Protein 1SEM (pdb70)

InterPro domains:
  IPR000980 SH2 domain [PF00017] (60-136)
  IPR000980 SH2 domain [PS50001] (60-152)
  IPR000980 SH2 domain [SM00252] (58-142)
  IPR001452 SH3 domain [PF00018] (4-50)
  IPR001452 SH3 domain [PF00018] (160-205)
  IPR001452 SH3 domain [PR00452] (157-167)
  IPR001452 SH3 domain [PR00452] (171-186)
  IPR001452 SH3 domain [PR00452] (188-197)
  IPR001452 SH3 domain [PR00452] (199-211)
  IPR001452 SH3 domain [PS50002] (1-58)
  IPR001452 SH3 domain [PS50002] (154-213)
  IPR001452 SH3 domain [SM00326] (1-57)
  IPR001452 SH3 domain [SM00326] (157-212)
  IPR036028 SH3-like domain superfamily [SSF50044] (2-74)
  IPR036860 SH2 domain superfamily [G3DSA:3.30.505.10] (52-162)
  IPR036860 SH2 domain superfamily [SSF55550] (55-208)
  IPR043539 Grb2-like [PTHR46037] (1-212)

Nearest PDB structures (foldseek):
  1sem-assembly1_B  TM=1.018E+00  e=6.573E-11  Caenorhabditis elegans
  3sem-assembly1_A  TM=1.006E+00  e=2.445E-09  Caenorhabditis elegans
  1gcq-assembly1_A  TM=9.862E-01  e=3.686E-07  Homo sapiens
  3i9q-assembly1_A  TM=9.558E-01  e=2.248E-06  Gallus gallus
  1hd3-assembly1_A  TM=9.633E-01  e=4.028E-06  Gallus gallus

Secondary structure (DSSP, 8-state):
---EEEESS-B--SSTTBPPB-TT-EEEEEE-SSSSEEEEEETTEEEEEEGGGEEE--/--EEEESS-B--SSTTBPPB-TT-EEEEEE--SSSEEEEEETTEEEEEEGGGEEE--/-PPP---/-PPPPP-

CATH classification: 2.30.30.40

GO terms:
  GO:0005515 protein binding (F, IPI)
  GO:0040028 regulation of vulval development (P, IGI)
  GO:0007173 epidermal growth factor receptor signaling pathway (P, IGI)
  GO:0040028 regulation of vulval development (P, IMP)
  GO:0030334 regulation of cell migration (P, IMP)
  GO:0030539 male genitalia development (P, IMP)
  GO:0031344 regulation of cell projection organization (P, IMP)
  GO:0061062 regulation of nematode larval development (P, IMP)
  GO:0007173 epidermal growth factor receptor signaling pathway (P, IMP)
  GO:0007517 muscle organ development (P, IMP)
  GO:0005154 epidermal growth factor receptor binding (F, IPI)
  GO:0005886 plasma membrane (C, EXP)

Sequence (129 aa):
ETKFVQALFDFNPQESGELAFKRGDVITLINKDDPNWWEGQLNNRRGIFPSNYVCPYNTKFVQALFDFNPQESGELAFKRGDVITLINKDDPNWWEGQLNNRRGIFPSNYVCPYNPPPVPPRPPPVPPR

Foldseek 3Di:
DWWKKFFCAFDDDPDPQADGDGHGAIWTWPACPDVQWTWTDRPPDTGIYGPVRIGTDD/DWKKFFCAFDDDPDPQEDTDGGGQIWAFPACPDVAWTWTDRPPDTHIYGPVGIGTPD/DDDDPDD/DDDDDDD

Structure (mmCIF, N/CA/C/O backbone):
data_1SEM
#
_entry.id   1SEM
#
_cell.length_a   26.912
_cell.length_b   68.410
_cell.length_c   35.029
_cell.angle_alpha   90.00
_cell.angle_beta   94.71
_cell.angle_gamma   90.00
#
_symmetry.space_group_name_H-M   'P 1 21 1'
#
loop_
_entity.id
_entity.type
_entity.pdbx_description
1 polymer SEM-5
2 polymer '10-RESIDUE PROLINE-RICH PEPTIDE FROM MSOS (ACE-PRO-PRO-PRO-VAL-PRO-PRO-ARG-ARG-ARG)'
3 water water
#
loop_
_atom_site.group_PDB
_atom_site.id
_atom_site.type_symbol
_atom_site.label_atom_id
_atom_site.label_alt_id
_atom_site.label_comp_id
_atom_site.label_asym_id
_atom_site.label_entity_id
_atom_site.label_seq_id
_atom_site.pdbx_PDB_ins_code
_atom_site.Cartn_x
_atom_site.Cartn_y
_atom_site.Cartn_z
_atom_site.occupancy
_atom_site.B_iso_or_equiv
_atom_site.auth_seq_id
_atom_site.auth_comp_id
_atom_site.auth_asym_id
_atom_site.auth_atom_id
_atom_site.pdbx_PDB_model_num
ATOM 1 N N . GLU A 1 1 ? 19.601 -9.008 12.916 1.00 57.62 155 GLU A N 1
ATOM 2 C CA . GLU A 1 1 ? 18.356 -9.797 13.131 1.00 55.34 155 GLU A CA 1
ATOM 3 C C . GLU A 1 1 ? 17.179 -8.828 13.046 1.00 49.05 155 GLU A C 1
ATOM 4 O O . GLU A 1 1 ? 17.338 -7.634 13.292 1.00 49.97 155 GLU A O 1
ATOM 10 N N . THR A 1 2 ? 16.028 -9.335 12.631 1.00 41.79 156 THR A N 1
ATOM 11 C CA . THR A 1 2 ? 14.820 -8.533 12.540 1.00 36.79 156 THR A CA 1
ATOM 12 C C . THR A 1 2 ? 14.173 -8.646 13.919 1.00 29.57 156 THR A C 1
ATOM 13 O O . THR A 1 2 ? 13.981 -9.747 14.432 1.00 22.45 156 THR A O 1
ATOM 17 N N . LYS A 1 3 ? 13.868 -7.514 14.531 1.00 24.01 157 LYS A N 1
ATOM 18 C CA . LYS A 1 3 ? 13.257 -7.523 15.851 1.00 22.93 157 LYS A CA 1
ATOM 19 C C . LYS A 1 3 ? 11.807 -7.046 15.774 1.00 18.67 157 LYS A C 1
ATOM 20 O O . LYS A 1 3 ? 11.488 -6.102 15.049 1.00 23.13 157 LYS A O 1
ATOM 22 N N . PHE A 1 4 ? 10.909 -7.753 16.446 1.00 19.63 158 PHE A N 1
ATOM 23 C CA . PHE A 1 4 ? 9.499 -7.405 16.448 1.00 18.82 158 PHE A CA 1
ATOM 24 C C . PHE A 1 4 ? 9.102 -6.961 17.825 1.00 21.92 158 PHE A C 1
ATOM 25 O O . PHE A 1 4 ? 9.779 -7.295 18.794 1.00 20.39 158 PHE A O 1
ATOM 33 N N . VAL A 1 5 ? 8.055 -6.145 17.902 1.00 20.12 159 VAL A N 1
ATOM 34 C CA . VAL A 1 5 ? 7.501 -5.689 19.179 1.00 19.31 159 VAL A CA 1
ATOM 35 C C . VAL A 1 5 ? 6.019 -6.060 19.110 1.00 19.88 159 VAL A C 1
ATOM 36 O O . VAL A 1 5 ? 5.441 -6.153 18.026 1.00 18.08 159 VAL A O 1
ATOM 40 N N . GLN A 1 6 ? 5.420 -6.363 20.248 1.00 20.08 160 GLN A N 1
ATOM 41 C CA . GLN A 1 6 ? 4.035 -6.731 20.241 1.00 20.83 160 GLN A CA 1
ATOM 42 C C . GLN A 1 6 ? 3.229 -5.679 20.971 1.00 21.04 160 GLN A C 1
ATOM 43 O O . GLN A 1 6 ? 3.659 -5.176 22.013 1.00 17.53 160 GLN A O 1
ATOM 49 N N . ALA A 1 7 ? 2.052 -5.385 20.417 1.00 21.10 161 ALA A N 1
ATOM 50 C CA . ALA A 1 7 ? 1.125 -4.392 20.939 1.00 19.80 161 ALA A CA 1
ATOM 51 C C . ALA A 1 7 ? 0.376 -4.805 22.211 1.00 23.02 161 ALA A C 1
ATOM 52 O O . ALA A 1 7 ? -0.357 -5.808 22.223 1.00 21.70 161 ALA A O 1
ATOM 54 N N . LEU A 1 8 ? 0.552 -3.997 23.262 1.00 20.17 162 LEU A N 1
ATOM 55 C CA . LEU A 1 8 ? -0.095 -4.186 24.545 1.00 16.34 162 LEU A CA 1
ATOM 56 C C . LEU A 1 8 ? -1.515 -3.626 24.524 1.00 17.58 162 LEU A C 1
ATOM 57 O O . LEU A 1 8 ? -2.408 -4.175 25.146 1.00 17.68 162 LEU A O 1
ATOM 62 N N . PHE A 1 9 ? -1.731 -2.525 23.809 1.00 22.18 163 PHE A N 1
ATOM 63 C CA . PHE A 1 9 ? -3.062 -1.902 23.746 1.00 20.36 163 PHE A CA 1
ATOM 64 C C . PHE A 1 9 ? -3.271 -1.370 22.329 1.00 21.59 163 PHE A C 1
ATOM 65 O O . PHE A 1 9 ? -2.320 -1.266 21.547 1.00 15.66 163 PHE A O 1
ATOM 73 N N . ASP A 1 10 ? -4.512 -0.977 22.048 1.00 20.60 164 ASP A N 1
ATOM 74 C CA . ASP A 1 10 ? -4.923 -0.396 20.768 1.00 20.41 164 ASP A CA 1
ATOM 75 C C . ASP A 1 10 ? -4.348 0.997 20.704 1.00 19.79 164 ASP A C 1
ATOM 76 O O . ASP A 1 10 ? -4.360 1.700 21.701 1.00 25.06 164 ASP A O 1
ATOM 81 N N . PHE A 1 11 ? -3.839 1.391 19.546 1.00 21.38 165 PHE A N 1
ATOM 82 C CA . PHE A 1 11 ? -3.330 2.740 19.388 1.00 20.12 165 PHE A CA 1
ATOM 83 C C . PHE A 1 11 ? -3.995 3.403 18.207 1.00 20.44 165 PHE A C 1
ATOM 84 O O . PHE A 1 11 ? -3.838 2.932 17.089 1.00 21.47 165 PHE A O 1
ATOM 92 N N . ASN A 1 12 ? -4.739 4.482 18.461 1.00 24.55 166 ASN A N 1
ATOM 93 C CA . ASN A 1 12 ? -5.425 5.260 17.414 1.00 24.38 166 ASN A CA 1
ATOM 94 C C . ASN A 1 12 ? -4.682 6.576 17.227 1.00 22.63 166 ASN A C 1
ATOM 95 O O . ASN A 1 12 ? -4.663 7.418 18.117 1.00 22.89 166 ASN A O 1
ATOM 100 N N . PRO A 1 13 ? -3.989 6.729 16.093 1.00 22.67 167 PRO A N 1
ATOM 101 C CA . PRO A 1 13 ? -3.213 7.910 15.733 1.00 21.49 167 PRO A CA 1
ATOM 102 C C . PRO A 1 13 ? -3.979 9.195 15.895 1.00 21.79 167 PRO A C 1
ATOM 103 O O . PRO A 1 13 ? -5.152 9.260 15.559 1.00 26.64 167 PRO A O 1
ATOM 107 N N . GLN A 1 14 ? -3.318 10.200 16.458 1.00 26.73 168 GLN A N 1
ATOM 108 C CA . GLN A 1 14 ? -3.921 11.515 16.664 1.00 30.80 168 GLN A CA 1
ATOM 109 C C . GLN A 1 14 ? -3.369 12.507 15.618 1.00 28.60 168 GLN A C 1
ATOM 110 O O . GLN A 1 14 ? -3.911 13.589 15.403 1.00 28.14 168 GLN A O 1
ATOM 116 N N . GLU A 1 15 ? -2.295 12.097 14.957 1.00 27.43 169 GLU A N 1
ATOM 117 C CA . GLU A 1 15 ? -1.633 12.895 13.951 1.00 30.08 169 GLU A CA 1
ATOM 118 C C . GLU A 1 15 ? -1.215 12.002 12.801 1.00 31.26 169 GLU A C 1
ATOM 119 O O . GLU A 1 15 ? -1.341 10.777 12.859 1.00 31.57 169 GLU A O 1
ATOM 125 N N . SER A 1 16 ? -0.745 12.639 11.745 1.00 31.81 170 SER A N 1
ATOM 126 C CA . SER A 1 16 ? -0.314 11.953 10.555 1.00 35.60 170 SER A CA 1
ATOM 127 C C . SER A 1 16 ? 1.101 11.458 10.781 1.00 32.79 170 SER A C 1
ATOM 128 O O . SER A 1 16 ? 1.866 12.093 11.496 1.00 34.33 170 SER A O 1
ATOM 131 N N . GLY A 1 17 ? 1.449 10.331 10.162 1.00 29.50 171 GLY A N 1
ATOM 132 C CA . GLY A 1 17 ? 2.788 9.792 10.312 1.00 23.02 171 GLY A CA 1
ATOM 133 C C . GLY A 1 17 ? 2.847 8.732 11.390 1.00 25.66 171 GLY A C 1
ATOM 134 O O . GLY A 1 17 ? 3.858 8.037 11.502 1.00 26.44 171 GLY A O 1
ATOM 135 N N . GLU A 1 18 ? 1.750 8.589 12.146 1.00 25.07 172 GLU A N 1
ATOM 136 C CA . GLU A 1 18 ? 1.637 7.628 13.257 1.00 24.56 172 GLU A CA 1
ATOM 137 C C . GLU A 1 18 ? 1.052 6.287 12.821 1.00 24.83 172 GLU A C 1
ATOM 138 O O . GLU A 1 18 ? 0.110 6.253 12.030 1.00 21.89 172 GLU A O 1
ATOM 144 N N . LEU A 1 19 ? 1.553 5.190 13.393 1.00 23.34 173 LEU A N 1
ATOM 145 C CA . LEU A 1 19 ? 1.085 3.864 13.014 1.00 19.85 173 LEU A CA 1
ATOM 146 C C . LEU A 1 19 ? -0.041 3.331 13.869 1.00 21.40 173 LEU A C 1
ATOM 147 O O . LEU A 1 19 ? 0.131 3.126 15.060 1.00 23.89 173 LEU A O 1
ATOM 152 N N . ALA A 1 20 ? -1.187 3.086 13.247 1.00 15.30 174 ALA A N 1
ATOM 153 C CA . ALA A 1 20 ? -2.327 2.525 13.945 1.00 17.73 174 ALA A CA 1
ATOM 154 C C . ALA A 1 20 ? -2.088 1.024 14.154 1.00 19.76 174 ALA A C 1
ATOM 155 O O . ALA A 1 20 ? -1.408 0.377 13.347 1.00 23.52 174 ALA A O 1
ATOM 157 N N . PHE A 1 21 ? -2.639 0.480 15.237 1.00 21.46 175 PHE A N 1
ATOM 158 C CA . PHE A 1 21 ? -2.511 -0.944 15.569 1.00 20.42 175 PHE A CA 1
ATOM 159 C C . PHE A 1 21 ? -3.474 -1.380 16.665 1.00 17.63 175 PHE A C 1
ATOM 160 O O . PHE A 1 21 ? -4.011 -0.550 17.398 1.00 19.28 175 PHE A O 1
ATOM 168 N N . LYS A 1 22 ? -3.745 -2.680 16.717 1.00 16.94 176 LYS A N 1
ATOM 169 C CA . LYS A 1 22 ? -4.642 -3.268 17.718 1.00 21.10 176 LYS A CA 1
ATOM 170 C C . LYS A 1 22 ? -3.809 -4.097 18.700 1.00 23.93 176 LYS A C 1
ATOM 171 O O . LYS A 1 22 ? -2.664 -4.472 18.384 1.00 20.79 176 LYS A O 1
ATOM 177 N N . ARG A 1 23 ? -4.344 -4.351 19.898 1.00 21.98 177 ARG A N 1
ATOM 178 C CA . ARG A 1 23 ? -3.596 -5.137 20.868 1.00 21.55 177 ARG A CA 1
ATOM 179 C C . ARG A 1 23 ? -3.463 -6.477 20.223 1.00 22.37 177 ARG A C 1
ATOM 180 O O . ARG A 1 23 ? -4.426 -6.974 19.628 1.00 24.69 177 ARG A O 1
ATOM 188 N N . GLY A 1 24 ? -2.255 -7.015 20.269 1.00 18.97 178 GLY A N 1
ATOM 189 C CA . GLY A 1 24 ? -2.003 -8.308 19.675 1.00 20.15 178 GLY A CA 1
ATOM 190 C C . GLY A 1 24 ? -1.125 -8.190 18.445 1.00 21.76 178 GLY A C 1
ATOM 191 O O . GLY A 1 24 ? -0.352 -9.096 18.150 1.00 22.27 178 GLY A O 1
ATOM 192 N N . ASP A 1 25 ? -1.207 -7.060 17.756 1.00 18.20 179 ASP A N 1
ATOM 193 C CA . ASP A 1 25 ? -0.413 -6.860 16.576 1.00 16.62 179 ASP A CA 1
ATOM 194 C C . ASP A 1 25 ? 1.065 -6.941 16.835 1.00 17.80 179 ASP A C 1
ATOM 195 O O . ASP A 1 25 ? 1.572 -6.427 17.832 1.00 15.16 179 ASP A O 1
ATOM 200 N N . VAL A 1 26 ? 1.743 -7.557 15.876 1.00 14.77 180 VAL A N 1
ATOM 201 C CA . VAL A 1 26 ? 3.177 -7.753 15.903 1.00 18.79 180 VAL A CA 1
ATOM 202 C C . VAL A 1 26 ? 3.756 -6.800 14.875 1.00 16.85 180 VAL A C 1
ATOM 203 O O . VAL A 1 26 ? 3.509 -6.921 13.672 1.00 17.74 180 VAL A O 1
ATOM 207 N N . ILE A 1 27 ? 4.493 -5.822 15.374 1.00 16.08 181 ILE A N 1
ATOM 208 C CA . ILE A 1 27 ? 5.073 -4.790 14.545 1.00 14.83 181 ILE A CA 1
ATOM 209 C C . ILE A 1 27 ? 6.538 -5.028 14.315 1.00 16.14 181 ILE A C 1
ATOM 210 O O . ILE A 1 27 ? 7.261 -5.474 15.206 1.00 16.30 181 ILE A O 1
ATOM 215 N N . THR A 1 28 ? 6.967 -4.774 13.090 1.00 18.21 182 THR A N 1
ATOM 216 C CA . THR A 1 28 ? 8.369 -4.908 12.754 1.00 19.57 182 THR A CA 1
ATOM 217 C C . THR A 1 28 ? 8.985 -3.579 13.171 1.00 22.17 182 THR A C 1
ATOM 218 O O . THR A 1 28 ? 8.446 -2.517 12.864 1.00 26.44 182 THR A O 1
ATOM 222 N N . LEU A 1 29 ? 10.071 -3.622 13.923 1.00 22.02 183 LEU A N 1
ATOM 223 C CA . LEU A 1 29 ? 10.689 -2.390 14.352 1.00 27.81 183 LEU A CA 1
ATOM 224 C C . LEU A 1 29 ? 11.678 -1.921 13.301 1.00 28.37 183 LEU A C 1
ATOM 225 O O . LEU A 1 29 ? 12.512 -2.692 12.827 1.00 31.17 183 LEU A O 1
ATOM 230 N N . ILE A 1 30 ? 11.517 -0.680 12.869 1.00 27.34 184 ILE A N 1
ATOM 231 C CA . ILE A 1 30 ? 12.419 -0.103 11.889 1.00 25.70 184 ILE A CA 1
ATOM 232 C C . ILE A 1 30 ? 13.507 0.633 12.679 1.00 29.04 184 ILE A C 1
ATOM 233 O O . ILE A 1 30 ? 14.686 0.491 12.372 1.00 34.84 184 ILE A O 1
ATOM 238 N N . ASN A 1 31 ? 13.133 1.326 13.754 1.00 25.71 185 ASN A N 1
ATOM 239 C CA . ASN A 1 31 ? 14.115 2.030 14.568 1.00 27.56 185 ASN A CA 1
ATOM 24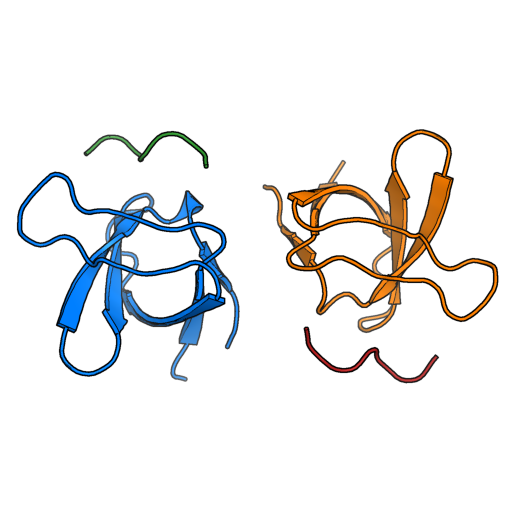0 C C . ASN A 1 31 ? 13.543 2.635 15.849 1.00 28.44 185 ASN A C 1
ATOM 241 O O . ASN A 1 31 ? 12.328 2.770 15.996 1.00 25.43 185 ASN A O 1
ATOM 246 N N . LYS A 1 32 ? 14.444 2.997 16.762 1.00 33.17 186 LYS A N 1
ATOM 247 C CA . LYS A 1 32 ? 14.114 3.598 18.070 1.00 36.55 186 LYS A CA 1
ATOM 248 C C . LYS A 1 32 ? 14.822 4.948 18.148 1.00 37.09 186 LYS A C 1
ATOM 249 O O . LYS A 1 32 ? 15.393 5.295 19.181 1.00 40.92 186 LYS A O 1
ATOM 255 N N . ASP A 1 33 ? 14.789 5.713 17.067 1.00 40.04 187 ASP A N 1
ATOM 256 C CA . ASP A 1 33 ? 15.482 6.992 17.044 1.00 44.58 187 ASP A CA 1
ATOM 257 C C . ASP A 1 33 ? 15.014 7.988 18.088 1.00 45.36 187 ASP A C 1
ATOM 258 O O . ASP A 1 33 ? 15.681 8.991 18.356 1.00 47.32 187 ASP A O 1
ATOM 263 N N . ASP A 1 34 ? 13.851 7.711 18.656 1.00 43.20 188 ASP A N 1
ATOM 264 C CA . ASP A 1 34 ? 13.256 8.542 19.682 1.00 37.75 188 ASP A CA 1
ATOM 265 C C . ASP A 1 34 ? 12.849 7.514 20.711 1.00 36.01 188 ASP A C 1
ATOM 266 O O . ASP A 1 34 ? 12.123 6.586 20.404 1.00 42.47 188 ASP A O 1
ATOM 271 N N . PRO A 1 35 ? 13.317 7.661 21.947 1.00 37.08 189 PRO A N 1
ATOM 272 C CA . PRO A 1 35 ? 13.020 6.753 23.060 1.00 33.85 189 PRO A CA 1
ATOM 273 C C . PRO A 1 35 ? 11.528 6.559 23.318 1.00 34.55 189 PRO A C 1
ATOM 274 O O . PRO A 1 35 ? 11.118 5.577 23.930 1.00 38.71 189 PRO A O 1
ATOM 278 N N . ASN A 1 36 ? 10.719 7.525 22.900 1.00 30.32 190 ASN A N 1
ATOM 279 C CA . ASN A 1 36 ? 9.282 7.455 23.117 1.00 25.83 190 ASN A CA 1
ATOM 280 C C . ASN A 1 36 ? 8.471 7.104 21.896 1.00 22.80 190 ASN A C 1
ATOM 281 O O . ASN A 1 36 ? 7.339 6.635 22.006 1.00 21.28 190 ASN A O 1
ATOM 286 N N . TRP A 1 37 ? 9.041 7.337 20.724 1.00 21.67 191 TRP A N 1
ATOM 287 C CA . TRP A 1 37 ? 8.329 7.071 19.488 1.00 22.59 191 TRP A CA 1
ATOM 288 C C . TRP A 1 37 ? 9.187 6.258 18.572 1.00 21.56 191 TRP A C 1
ATOM 289 O O . TRP A 1 37 ? 10.191 6.732 18.022 1.00 22.14 191 TRP A O 1
ATOM 300 N N . TRP A 1 38 ? 8.802 5.002 18.456 1.00 21.57 192 TRP A N 1
ATOM 301 C CA . TRP A 1 38 ? 9.507 4.074 17.613 1.00 20.09 192 TRP A CA 1
ATOM 302 C C . TRP A 1 38 ? 8.832 4.007 16.253 1.00 18.77 192 TRP A C 1
ATOM 303 O O . TRP A 1 38 ? 7.631 4.253 16.117 1.00 16.24 192 TRP A O 1
ATOM 314 N N . GLU A 1 39 ? 9.634 3.777 15.228 1.00 21.83 193 GLU A N 1
ATOM 315 C CA . GLU A 1 39 ? 9.100 3.672 13.884 1.00 24.52 193 GLU A CA 1
ATOM 316 C C . GLU A 1 39 ? 9.008 2.200 13.477 1.00 24.93 193 GLU A C 1
ATOM 317 O O . GLU A 1 39 ? 9.927 1.407 13.751 1.00 24.09 193 GLU A O 1
ATOM 323 N N . GLY A 1 40 ? 7.904 1.834 12.833 1.00 20.54 194 GLY A N 1
ATOM 324 C CA . GLY A 1 40 ? 7.739 0.455 12.436 1.00 18.47 194 GLY A CA 1
ATOM 325 C C . GLY A 1 40 ? 6.861 0.232 11.236 1.00 18.20 194 GLY A C 1
ATOM 326 O O . GLY A 1 40 ? 6.359 1.166 10.608 1.00 17.52 194 GLY A O 1
ATOM 327 N N . GLN A 1 41 ? 6.619 -1.044 10.984 1.00 20.96 195 GLN A N 1
ATOM 328 C CA . GLN A 1 41 ? 5.834 -1.485 9.852 1.00 20.94 195 GLN A CA 1
ATOM 329 C C . GLN A 1 41 ? 4.807 -2.548 10.283 1.00 21.65 195 GLN A C 1
ATOM 330 O O . GLN A 1 41 ? 5.093 -3.431 11.084 1.00 18.82 195 GLN A O 1
ATOM 336 N N . LEU A 1 42 ? 3.589 -2.414 9.800 1.00 19.82 196 LEU A N 1
ATOM 337 C CA . LEU A 1 42 ? 2.556 -3.385 10.082 1.00 27.70 196 LEU A CA 1
ATOM 338 C C . LEU A 1 42 ? 1.996 -3.641 8.676 1.00 30.03 196 LEU A C 1
ATOM 339 O O . LEU A 1 42 ? 1.244 -2.825 8.138 1.00 26.17 196 LEU A O 1
ATOM 344 N N . ASN A 1 43 ? 2.383 -4.772 8.091 1.00 30.33 197 ASN A N 1
ATOM 345 C CA . ASN A 1 43 ? 1.995 -5.129 6.733 1.00 27.97 197 ASN A CA 1
ATOM 346 C C . ASN A 1 43 ? 2.437 -3.979 5.811 1.00 24.38 197 ASN A C 1
ATOM 347 O O . ASN A 1 43 ? 3.613 -3.639 5.789 1.00 20.14 197 ASN A O 1
ATOM 352 N N . ASN A 1 44 ? 1.506 -3.346 5.112 1.00 28.82 198 ASN A N 1
ATOM 353 C CA . ASN A 1 44 ? 1.825 -2.261 4.185 1.00 35.32 198 ASN A CA 1
ATOM 354 C C . ASN A 1 44 ? 2.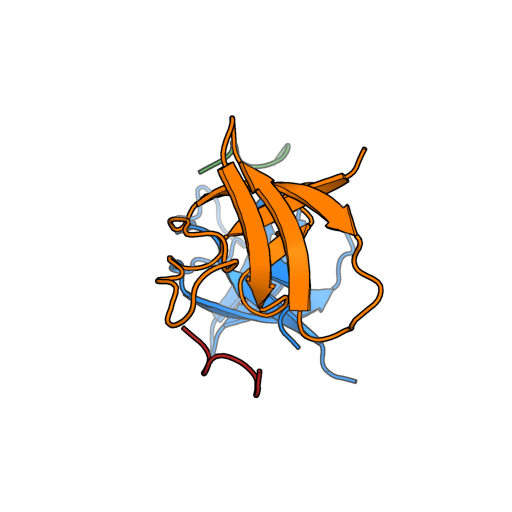058 -0.903 4.837 1.00 37.42 198 ASN A C 1
ATOM 355 O O . ASN A 1 44 ? 2.859 -0.103 4.350 1.00 42.02 198 ASN A O 1
ATOM 360 N N . ARG A 1 45 ? 1.365 -0.647 5.940 1.00 35.09 199 ARG A N 1
ATOM 361 C CA . ARG A 1 45 ? 1.495 0.625 6.626 1.00 30.02 199 ARG A CA 1
ATOM 362 C C . ARG A 1 45 ? 2.757 0.808 7.466 1.00 29.63 199 ARG A C 1
ATOM 363 O O . ARG A 1 45 ? 3.274 -0.122 8.096 1.00 29.34 199 ARG A O 1
ATOM 371 N N . ARG A 1 46 ? 3.236 2.040 7.498 1.00 24.99 200 ARG A N 1
ATOM 372 C CA . ARG A 1 46 ? 4.426 2.367 8.246 1.00 20.40 200 ARG A CA 1
ATOM 373 C C . ARG A 1 46 ? 4.192 3.670 9.015 1.00 22.29 200 ARG A C 1
ATOM 374 O O . ARG A 1 46 ? 3.384 4.504 8.595 1.00 21.94 200 ARG A O 1
ATOM 382 N N . GLY A 1 47 ? 4.833 3.803 10.176 1.00 19.37 201 GLY A N 1
ATOM 383 C CA . GLY A 1 47 ? 4.714 5.030 10.945 1.00 15.76 201 GLY A CA 1
ATOM 384 C C . GLY A 1 47 ? 5.351 4.883 12.298 1.00 15.76 201 GLY A C 1
ATOM 385 O O . GLY A 1 47 ? 5.911 3.828 12.606 1.00 15.38 201 GLY A O 1
ATOM 386 N N . ILE A 1 48 ? 5.272 5.941 13.097 1.00 16.20 202 ILE A N 1
ATOM 387 C CA . ILE A 1 48 ? 5.796 5.925 14.458 1.00 16.70 202 ILE A CA 1
ATOM 388 C C . ILE A 1 48 ? 4.665 5.574 15.443 1.00 16.90 202 ILE A C 1
ATOM 389 O O . ILE A 1 48 ? 3.484 5.803 15.184 1.00 14.63 202 ILE A O 1
ATOM 394 N N . PHE A 1 49 ? 5.044 5.016 16.581 1.00 19.84 203 PHE A N 1
ATOM 395 C CA . PHE A 1 49 ? 4.091 4.612 17.589 1.00 16.31 203 PHE A CA 1
ATOM 396 C C . PHE A 1 49 ? 4.750 4.797 18.967 1.00 15.42 203 PHE A C 1
ATOM 397 O O . PHE A 1 49 ? 5.975 4.917 19.086 1.00 13.20 203 PHE A O 1
ATOM 405 N N . PRO A 1 50 ? 3.937 4.905 20.016 1.00 17.99 204 PRO A N 1
ATOM 406 C CA . PRO A 1 50 ? 4.526 5.079 21.346 1.00 20.59 204 PRO A CA 1
ATOM 407 C C . PRO A 1 50 ? 5.188 3.789 21.861 1.00 20.17 204 PRO A C 1
ATOM 408 O O . PRO A 1 50 ? 4.613 2.699 21.786 1.00 23.29 204 PRO A O 1
ATOM 412 N N . SER A 1 51 ? 6.412 3.914 22.360 1.00 24.84 205 SER A N 1
ATOM 413 C CA . SER A 1 51 ? 7.166 2.766 22.866 1.00 22.35 205 SER A CA 1
ATOM 414 C C . SER A 1 51 ? 6.572 2.114 24.113 1.00 21.98 205 SER A C 1
ATOM 415 O O . SER A 1 51 ? 6.888 0.965 24.417 1.00 21.09 205 SER A O 1
ATOM 418 N N . ASN A 1 52 ? 5.671 2.825 24.794 1.00 21.69 206 ASN A N 1
ATOM 419 C CA . ASN A 1 52 ? 5.039 2.324 26.021 1.00 19.89 206 ASN A CA 1
ATOM 420 C C . ASN A 1 52 ? 3.791 1.488 25.762 1.00 18.25 206 ASN A C 1
ATOM 421 O O . ASN A 1 52 ? 3.170 0.952 26.685 1.00 19.71 206 ASN A O 1
ATOM 426 N N . TYR A 1 53 ? 3.462 1.344 24.483 1.00 20.06 207 TYR A N 1
ATOM 427 C CA . TYR A 1 53 ? 2.304 0.584 24.044 1.00 20.22 207 TYR A CA 1
ATOM 428 C C . TYR A 1 53 ? 2.700 -0.799 23.561 1.00 18.54 207 TYR A C 1
ATOM 429 O O . TYR A 1 53 ? 1.847 -1.577 23.169 1.00 19.98 207 TYR A O 1
ATOM 438 N N . VAL A 1 54 ? 3.991 -1.093 23.568 1.00 17.07 208 VAL A N 1
ATOM 439 C CA . VAL A 1 54 ? 4.470 -2.368 23.080 1.00 18.00 208 VAL A CA 1
ATOM 440 C C . VAL A 1 54 ? 5.514 -3.011 23.996 1.00 21.94 208 VAL A C 1
ATOM 441 O O . VAL A 1 54 ? 6.154 -2.325 24.781 1.00 19.92 208 VAL A O 1
ATOM 445 N N . CYS A 1 55 ? 5.707 -4.320 23.836 1.00 24.13 209 CYS A N 1
ATOM 446 C CA . CYS A 1 55 ? 6.715 -5.095 24.573 1.00 27.06 209 CYS A CA 1
ATOM 447 C C . CYS A 1 55 ? 7.480 -5.938 23.533 1.00 26.01 209 CYS A C 1
ATOM 448 O O . CYS A 1 55 ? 6.928 -6.252 22.479 1.00 26.68 209 CYS A O 1
ATOM 451 N N . PRO A 1 56 ? 8.769 -6.258 23.778 1.00 28.20 210 PRO A N 1
ATOM 452 C CA . PRO A 1 56 ? 9.514 -7.065 22.800 1.00 27.87 210 PRO A CA 1
ATOM 453 C C . PRO A 1 56 ? 8.718 -8.325 22.442 1.00 28.06 210 PRO A C 1
ATOM 454 O O . PRO A 1 56 ? 7.883 -8.784 23.213 1.00 30.24 210 PRO A O 1
ATOM 458 N N . TYR A 1 57 ? 8.977 -8.881 21.275 1.00 27.66 211 TYR A N 1
ATOM 459 C CA . TYR A 1 57 ? 8.277 -10.063 20.834 1.00 35.12 211 TYR A CA 1
ATOM 460 C C . TYR A 1 57 ? 9.303 -10.975 20.185 1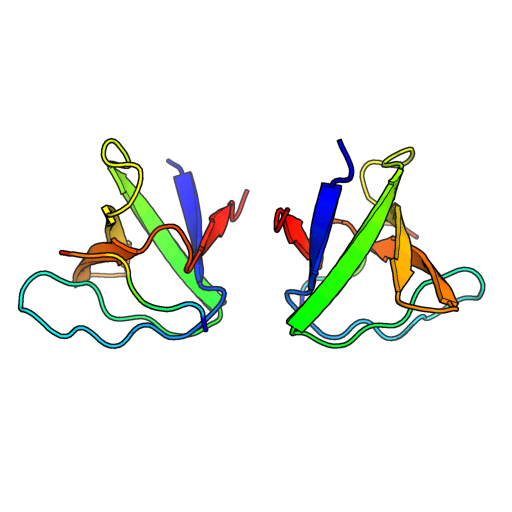.00 43.31 211 TYR A C 1
ATOM 461 O O . TYR A 1 57 ? 9.548 -12.093 20.659 1.00 49.80 211 TYR A O 1
ATOM 470 N N . ASN A 1 58 ? 9.938 -10.467 19.130 1.00 47.26 212 ASN A N 1
ATOM 471 C CA . ASN A 1 58 ? 10.949 -11.213 18.385 1.00 51.38 212 ASN A CA 1
ATOM 472 C C . ASN A 1 58 ? 12.012 -10.281 17.816 1.00 47.65 212 ASN A C 1
ATOM 473 O O . ASN A 1 58 ? 12.189 -9.199 18.412 1.00 48.05 212 ASN A O 1
ATOM 478 N N . THR B 1 2 ? 13.632 -3.913 43.054 1.00 33.32 156 THR B N 1
ATOM 479 C CA . THR B 1 2 ? 12.300 -4.588 42.904 1.00 32.54 156 THR B CA 1
ATOM 480 C C . THR B 1 2 ? 11.946 -4.495 41.417 1.00 30.69 156 THR B C 1
ATOM 481 O O . THR B 1 2 ? 12.120 -3.441 40.821 1.00 36.23 156 THR B O 1
ATOM 485 N N . LYS B 1 3 ? 11.505 -5.597 40.822 1.00 24.05 157 LYS B N 1
ATOM 486 C CA . LYS B 1 3 ? 11.152 -5.621 39.415 1.00 23.60 157 LYS B CA 1
ATOM 487 C C . LYS B 1 3 ? 9.733 -6.099 39.270 1.00 22.02 157 LYS B C 1
ATOM 488 O O . LYS B 1 3 ? 9.255 -6.893 40.073 1.00 16.65 157 LYS B O 1
ATOM 494 N N . PHE B 1 4 ? 9.078 -5.638 38.214 1.00 19.27 158 PHE B N 1
ATOM 495 C CA . PHE B 1 4 ? 7.697 -5.998 37.931 1.00 19.95 158 PHE B CA 1
ATOM 496 C C . PHE B 1 4 ? 7.582 -6.407 36.462 1.00 19.73 158 PHE B C 1
ATOM 497 O O . PHE B 1 4 ? 8.443 -6.074 35.639 1.00 21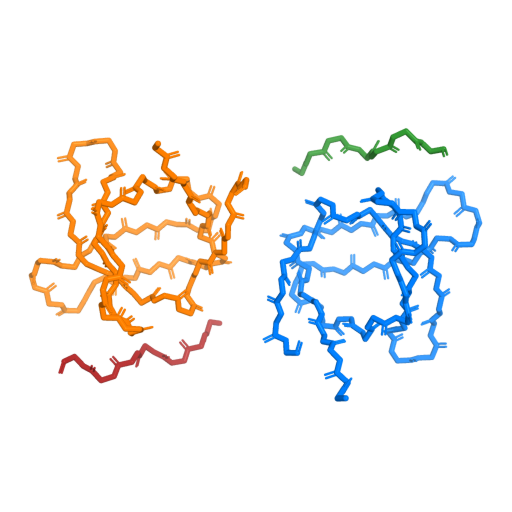.28 158 PHE B O 1
ATOM 505 N N . VAL B 1 5 ? 6.541 -7.171 36.155 1.00 19.51 159 VAL B N 1
ATOM 506 C CA . VAL B 1 5 ? 6.247 -7.615 34.795 1.00 15.68 159 VAL B CA 1
ATOM 507 C C . VAL B 1 5 ? 4.752 -7.512 34.700 1.00 15.51 159 VAL B C 1
ATOM 508 O O . VAL B 1 5 ? 4.078 -7.482 35.720 1.00 13.82 159 VAL B O 1
ATOM 512 N N . GLN B 1 6 ? 4.259 -7.258 33.497 1.00 15.72 160 GLN B N 1
ATOM 513 C CA . GLN B 1 6 ? 2.837 -7.139 33.286 1.00 16.48 160 GLN B CA 1
ATOM 514 C C . GLN B 1 6 ? 2.457 -8.321 32.429 1.00 17.84 160 GLN B C 1
ATOM 515 O O . GLN B 1 6 ? 3.243 -8.773 31.601 1.00 16.28 160 GLN B O 1
ATOM 521 N N . ALA B 1 7 ? 1.294 -8.883 32.722 1.00 16.82 161 ALA B N 1
ATOM 522 C CA . ALA B 1 7 ? 0.797 -10.039 32.020 1.00 15.53 161 ALA B CA 1
ATOM 523 C C . ALA B 1 7 ? 0.272 -9.603 30.674 1.00 15.90 161 ALA B C 1
ATOM 524 O O . ALA B 1 7 ? -0.487 -8.643 30.573 1.00 22.38 161 ALA B O 1
ATOM 526 N N . LEU B 1 8 ? 0.705 -10.287 29.632 1.00 18.95 162 LEU B N 1
ATOM 527 C CA . LEU B 1 8 ? 0.232 -9.991 28.294 1.00 16.54 162 LEU B CA 1
ATOM 528 C C . LEU B 1 8 ? -1.059 -10.755 28.076 1.00 16.01 162 LEU B C 1
ATOM 529 O O . LEU B 1 8 ? -1.861 -10.353 27.242 1.00 21.02 162 LEU B O 1
ATOM 534 N N . PHE B 1 9 ? -1.265 -11.847 28.826 1.00 15.00 163 PHE B N 1
ATOM 535 C CA . PHE B 1 9 ? -2.474 -12.675 28.705 1.00 16.91 163 PHE B CA 1
ATOM 536 C C . PHE B 1 9 ? -2.829 -13.233 30.074 1.00 17.82 163 PHE B C 1
ATOM 537 O O . PHE B 1 9 ? -1.986 -13.282 30.959 1.00 14.65 163 PHE B O 1
ATOM 545 N N . ASP B 1 10 ? -4.069 -13.695 30.229 1.00 19.86 164 ASP B N 1
ATOM 546 C CA . ASP B 1 10 ? -4.481 -14.340 31.481 1.00 23.92 164 ASP B CA 1
ATOM 547 C C . ASP B 1 10 ? -3.749 -15.678 31.513 1.00 24.18 164 ASP B C 1
ATOM 548 O O . ASP B 1 10 ? -3.563 -16.319 30.467 1.00 30.54 164 ASP B O 1
ATOM 553 N N . PHE B 1 11 ? -3.439 -16.150 32.707 1.00 19.30 165 PHE B N 1
ATOM 554 C CA . PHE B 1 11 ? -2.794 -17.431 32.862 1.00 17.81 165 PHE B CA 1
ATOM 555 C C . PHE B 1 11 ? -3.610 -18.186 33.890 1.00 23.15 165 PHE B C 1
ATOM 556 O O . PHE B 1 11 ? -3.814 -17.714 35.023 1.00 19.43 165 PHE B O 1
ATOM 564 N N . ASN B 1 12 ? -4.084 -19.352 33.469 1.00 23.23 166 ASN B N 1
ATOM 565 C CA . ASN B 1 12 ? -4.880 -20.242 34.299 1.00 27.96 166 ASN B CA 1
ATOM 566 C C . ASN B 1 12 ? -4.040 -21.424 34.756 1.00 23.75 166 ASN B C 1
ATOM 567 O O . ASN B 1 12 ? -3.693 -22.293 33.949 1.00 25.77 166 ASN B O 1
ATOM 572 N N . PRO B 1 13 ? -3.707 -21.482 36.053 1.00 24.35 167 PRO B N 1
ATOM 573 C CA . PRO B 1 13 ? -2.903 -22.568 36.615 1.00 25.45 167 PRO B CA 1
ATOM 574 C C . PRO B 1 13 ? -3.454 -23.953 36.268 1.00 26.92 167 PRO B C 1
ATOM 575 O O . PRO B 1 13 ? -4.659 -24.146 36.170 1.00 23.09 167 PRO B O 1
ATOM 579 N N . GLN B 1 14 ? -2.554 -24.902 36.050 1.00 27.67 168 GLN B N 1
ATOM 580 C CA . GLN B 1 14 ? -2.922 -26.268 35.731 1.00 29.16 168 GLN B CA 1
ATOM 581 C C . GLN B 1 14 ? -2.500 -27.155 36.885 1.00 26.56 168 GLN B C 1
ATOM 582 O O . GLN B 1 14 ? -3.050 -28.234 37.083 1.00 27.07 168 GLN B O 1
ATOM 588 N N . GLU B 1 15 ? -1.546 -26.666 37.671 1.00 27.43 169 GLU B N 1
ATOM 589 C CA . GLU B 1 15 ? -1.026 -27.397 38.823 1.00 25.74 169 GLU B CA 1
ATOM 590 C C . GLU B 1 15 ? -0.882 -26.480 40.010 1.00 26.16 169 GLU B C 1
ATOM 591 O O . GLU B 1 15 ? -0.750 -25.268 39.845 1.00 26.59 169 GLU B O 1
ATOM 597 N N . SER B 1 16 ? -0.893 -27.048 41.213 1.00 27.34 170 SER B N 1
ATOM 598 C CA . SER B 1 16 ? -0.752 -26.227 42.409 1.00 24.73 170 SER B CA 1
ATOM 599 C C . SER B 1 16 ? 0.604 -25.538 42.371 1.00 22.71 170 SER B C 1
ATOM 600 O O . SER B 1 16 ? 1.567 -26.062 41.803 1.00 19.94 170 SER B O 1
ATOM 603 N N . GLY B 1 17 ? 0.657 -24.337 42.921 1.00 20.57 171 GLY B N 1
ATOM 604 C CA . GLY B 1 17 ? 1.910 -23.622 42.954 1.00 21.87 171 GLY B CA 1
ATOM 605 C C . GLY B 1 17 ? 2.088 -22.679 41.796 1.00 20.12 171 GLY B C 1
ATOM 606 O O . GLY B 1 17 ? 3.078 -21.947 41.741 1.00 17.56 171 GLY B O 1
ATOM 607 N N . GLU B 1 18 ? 1.132 -22.689 40.874 1.00 19.53 172 GLU B N 1
ATOM 608 C CA . GLU B 1 18 ? 1.174 -21.811 39.715 1.00 18.36 172 GLU B CA 1
ATOM 609 C C . GLU B 1 18 ? 0.335 -20.586 40.016 1.00 23.18 172 GLU B C 1
ATOM 610 O O . GLU B 1 18 ? -0.795 -20.700 40.509 1.00 23.17 172 GLU B O 1
ATOM 616 N N . LEU B 1 19 ? 0.897 -19.413 39.746 1.00 22.57 173 LEU B N 1
ATOM 617 C CA . LEU B 1 19 ? 0.215 -18.156 40.034 1.00 18.03 173 LEU B CA 1
ATOM 618 C C . LEU B 1 19 ? -0.757 -17.761 38.949 1.00 19.29 173 LEU B C 1
ATOM 619 O O . LEU B 1 19 ? -0.371 -17.575 37.800 1.00 24.00 173 LEU B O 1
ATOM 624 N N . ALA B 1 20 ? -2.020 -17.630 39.328 1.00 17.94 174 ALA B N 1
ATOM 625 C CA . ALA B 1 20 ? -3.070 -17.212 38.423 1.00 16.09 174 ALA B CA 1
ATOM 626 C C . ALA B 1 20 ? -3.018 -15.679 38.225 1.00 17.68 174 ALA B C 1
ATOM 627 O O . ALA B 1 20 ? -2.707 -14.923 39.158 1.00 16.27 174 ALA B O 1
ATOM 629 N N . PHE B 1 21 ? -3.307 -15.222 37.012 1.00 17.61 175 PHE B N 1
ATOM 630 C CA . PHE B 1 21 ? -3.333 -13.788 36.716 1.00 19.49 175 PHE B CA 1
ATOM 631 C C . PHE B 1 21 ? -4.109 -13.500 35.440 1.00 18.61 175 PHE B C 1
ATOM 632 O O . PHE B 1 21 ? -4.472 -14.419 34.710 1.00 20.28 175 PHE B O 1
ATOM 640 N N . LYS B 1 22 ? -4.457 -12.228 35.255 1.00 18.11 176 LYS B N 1
ATOM 641 C CA . LYS B 1 22 ? -5.215 -11.757 34.110 1.00 20.38 176 LYS B CA 1
ATOM 642 C C . LYS B 1 22 ? -4.360 -10.806 33.302 1.00 23.12 176 LYS B C 1
ATOM 643 O O . LYS B 1 22 ? -3.422 -10.195 33.811 1.00 20.28 176 LYS B O 1
ATOM 649 N N . ARG B 1 23 ? -4.769 -10.590 32.064 1.00 21.56 177 ARG B N 1
ATOM 650 C CA . ARG B 1 23 ? -4.053 -9.692 31.217 1.00 21.02 177 ARG B CA 1
ATOM 651 C C . ARG B 1 23 ? -3.989 -8.350 31.949 1.00 18.94 177 ARG B C 1
ATOM 652 O O . ARG B 1 23 ? -4.965 -7.922 32.576 1.00 20.22 177 ARG B O 1
ATOM 660 N N . GLY B 1 24 ? -2.820 -7.733 31.929 1.00 18.44 178 GLY B N 1
ATOM 661 C CA . GLY B 1 24 ? -2.667 -6.446 32.562 1.00 20.42 178 GLY B CA 1
ATOM 662 C C . GLY B 1 24 ? -2.278 -6.437 34.025 1.00 20.83 178 GLY B C 1
ATOM 663 O O . GLY B 1 24 ? -1.894 -5.382 34.509 1.00 27.43 178 GLY B O 1
ATOM 664 N N . ASP B 1 25 ? -2.386 -7.562 34.735 1.00 21.30 179 ASP B N 1
ATOM 665 C CA . ASP B 1 25 ? -2.017 -7.598 36.157 1.00 20.80 179 ASP B CA 1
ATOM 666 C C . ASP B 1 25 ? -0.536 -7.325 36.245 1.00 20.09 179 ASP B C 1
ATOM 667 O O . ASP B 1 25 ? 0.206 -7.730 35.350 1.00 22.25 179 ASP B O 1
ATOM 672 N N . VAL B 1 26 ? -0.121 -6.547 37.240 1.00 17.16 180 VAL B N 1
ATOM 673 C CA . VAL B 1 26 ? 1.298 -6.276 37.442 1.00 20.45 180 VAL B CA 1
ATOM 674 C C . VAL B 1 26 ? 1.777 -7.231 38.547 1.00 24.54 180 VAL B C 1
ATOM 675 O O . VAL B 1 26 ? 1.260 -7.186 39.672 1.00 25.11 180 VAL B O 1
ATOM 679 N N . ILE B 1 27 ? 2.695 -8.139 38.182 1.00 19.12 181 ILE B N 1
ATOM 680 C CA . ILE B 1 27 ? 3.266 -9.157 39.072 1.00 14.93 181 ILE B CA 1
ATOM 681 C C . ILE B 1 27 ? 4.648 -8.735 39.564 1.00 16.58 181 ILE B C 1
ATOM 682 O O . ILE B 1 27 ? 5.437 -8.190 38.812 1.00 15.14 181 ILE B O 1
ATOM 687 N N . THR B 1 28 ? 4.915 -8.932 40.851 1.00 19.45 182 THR B N 1
ATOM 688 C CA . THR B 1 28 ? 6.211 -8.585 41.401 1.00 18.14 182 THR B CA 1
ATOM 689 C C . THR B 1 28 ? 7.137 -9.780 41.230 1.00 19.56 182 THR B C 1
ATOM 690 O O . THR B 1 28 ? 6.819 -10.895 41.647 1.00 21.79 182 THR B O 1
ATOM 694 N N . LEU B 1 29 ? 8.283 -9.551 40.617 1.00 24.04 183 LEU B N 1
ATOM 695 C CA . LEU B 1 29 ? 9.250 -10.616 40.418 1.00 26.24 183 LEU B CA 1
ATOM 696 C C . LEU B 1 29 ? 9.987 -10.973 41.697 1.00 25.47 183 LEU B C 1
ATOM 697 O O . LEU B 1 29 ? 10.492 -10.099 42.394 1.00 30.01 183 LEU B O 1
ATOM 702 N N . ILE B 1 30 ? 10.007 -12.264 42.008 1.00 28.23 184 ILE B N 1
ATOM 703 C CA . ILE B 1 30 ? 10.699 -12.786 43.178 1.00 26.18 184 ILE B CA 1
ATOM 704 C C . ILE B 1 30 ? 11.933 -13.543 42.661 1.00 29.14 184 ILE B C 1
ATOM 705 O O . ILE B 1 30 ? 13.023 -13.458 43.232 1.00 29.16 184 ILE B O 1
ATOM 710 N N . ASN B 1 31 ? 11.775 -14.241 41.541 1.00 29.63 185 ASN B N 1
ATOM 711 C CA . ASN B 1 31 ? 12.874 -15.026 40.980 1.00 29.99 185 ASN B CA 1
ATOM 712 C C . ASN B 1 31 ? 12.633 -15.243 39.490 1.00 26.90 185 ASN B C 1
ATOM 713 O O . ASN B 1 31 ? 11.487 -15.311 39.035 1.00 24.36 185 ASN B O 1
ATOM 718 N N . LYS B 1 32 ? 13.709 -15.260 38.724 1.00 23.56 186 LYS B N 1
ATOM 719 C CA . LYS B 1 32 ? 13.588 -15.478 37.305 1.00 31.11 186 LYS B CA 1
ATOM 720 C C . LYS B 1 32 ? 14.812 -16.234 36.869 1.00 33.46 186 LYS B C 1
ATOM 721 O O . LYS B 1 32 ? 15.391 -15.946 35.832 1.00 40.28 186 LYS B O 1
ATOM 727 N N . ASP B 1 33 ? 15.227 -17.194 37.677 1.00 35.68 187 ASP B N 1
ATOM 728 C CA . ASP B 1 33 ? 16.396 -17.966 37.324 1.00 43.32 187 ASP B CA 1
ATOM 729 C C . ASP B 1 33 ? 16.081 -18.910 36.179 1.00 44.23 187 ASP B C 1
ATOM 730 O O . ASP B 1 33 ? 16.860 -19.044 35.232 1.00 43.17 187 ASP B O 1
ATOM 735 N N . ASP B 1 34 ? 14.922 -19.552 36.241 1.00 39.87 188 ASP B N 1
ATOM 736 C CA . ASP B 1 34 ? 14.555 -20.454 35.164 1.00 33.67 188 ASP B CA 1
ATOM 737 C C . ASP B 1 34 ? 14.024 -19.619 33.999 1.00 32.23 188 ASP B C 1
ATOM 738 O O . ASP B 1 34 ? 13.143 -18.791 34.166 1.00 28.71 188 ASP B O 1
ATOM 743 N N . PRO B 1 35 ? 14.588 -19.808 32.803 1.00 33.31 189 PRO B N 1
ATOM 744 C CA . PRO B 1 35 ? 14.099 -19.025 31.676 1.00 29.15 189 PRO B CA 1
ATOM 745 C C . PRO B 1 35 ? 12.657 -19.298 31.322 1.00 26.35 189 PRO B C 1
ATOM 746 O O . PRO B 1 35 ? 12.056 -18.518 30.606 1.00 32.26 189 PRO B O 1
ATOM 750 N N . ASN B 1 36 ? 12.093 -20.401 31.797 1.00 25.18 190 ASN B N 1
ATOM 751 C CA . ASN B 1 36 ? 10.704 -20.714 31.460 1.00 22.18 190 ASN B CA 1
ATOM 752 C C . ASN B 1 36 ? 9.699 -20.391 32.535 1.00 24.33 190 ASN B C 1
ATOM 753 O O . ASN B 1 36 ? 8.607 -19.907 32.251 1.00 21.76 190 ASN B O 1
ATOM 758 N N . TRP B 1 37 ? 10.036 -20.751 33.765 1.00 22.44 191 TRP B N 1
ATOM 759 C CA . TRP B 1 37 ? 9.155 -20.515 34.879 1.00 21.94 191 TRP B CA 1
ATOM 760 C C . TRP B 1 37 ? 9.702 -19.510 35.875 1.00 22.17 191 TRP B C 1
ATOM 761 O O . TRP B 1 37 ? 10.706 -19.737 36.538 1.00 24.63 191 TRP B O 1
ATOM 772 N N . TRP B 1 38 ? 9.019 -18.388 35.968 1.00 18.61 192 TRP B N 1
ATOM 773 C CA . TRP B 1 38 ? 9.419 -17.352 36.884 1.00 19.65 192 TRP B CA 1
ATOM 774 C C . TRP B 1 38 ? 8.542 -17.403 38.116 1.00 19.94 192 TRP B C 1
ATOM 775 O O . TRP B 1 38 ? 7.434 -17.965 38.077 1.00 19.48 192 TRP B O 1
ATOM 786 N N . GLU B 1 39 ? 9.074 -16.883 39.221 1.00 19.56 193 GLU B N 1
ATOM 787 C CA . GLU B 1 39 ? 8.340 -16.849 40.462 1.00 20.49 193 GLU B CA 1
ATOM 788 C C . GLU B 1 39 ? 7.985 -15.418 40.811 1.00 20.32 193 GLU B C 1
ATOM 789 O O . GLU B 1 39 ? 8.850 -14.542 40.812 1.00 18.05 193 GLU B O 1
ATOM 795 N N . GLY B 1 40 ? 6.719 -15.197 41.146 1.00 18.82 194 GLY B N 1
ATOM 796 C CA . GLY B 1 40 ? 6.268 -13.856 41.457 1.00 21.82 194 GLY B CA 1
ATOM 797 C C . GLY B 1 40 ? 5.206 -13.764 42.523 1.00 19.82 194 GLY B C 1
ATOM 798 O O . GLY B 1 40 ? 4.706 -14.776 43.003 1.00 16.28 194 GLY B O 1
ATOM 799 N N . GLN B 1 41 ? 4.872 -12.525 42.873 1.00 23.28 195 GLN B N 1
ATOM 800 C CA . GLN B 1 41 ? 3.899 -12.203 43.909 1.00 21.14 195 GLN B CA 1
ATOM 801 C C . GLN B 1 41 ? 2.803 -11.273 43.374 1.00 20.82 195 GLN B C 1
ATOM 802 O O . GLN B 1 41 ? 3.090 -10.234 42.798 1.00 22.02 195 GLN B O 1
ATOM 808 N N . LEU B 1 42 ? 1.548 -11.653 43.528 1.00 17.39 196 LEU B N 1
ATOM 809 C CA . LEU B 1 42 ? 0.472 -10.780 43.098 1.00 23.30 196 LEU B CA 1
ATOM 810 C C . LEU B 1 42 ? -0.423 -10.644 44.324 1.00 28.73 196 LEU B C 1
ATOM 811 O O . LEU B 1 42 ? -1.215 -11.538 44.623 1.00 26.96 196 LEU B O 1
ATOM 816 N N . ASN B 1 43 ? -0.249 -9.543 45.055 1.00 29.51 197 ASN B N 1
ATOM 817 C CA . ASN B 1 43 ? -0.992 -9.292 46.292 1.00 30.82 197 ASN B CA 1
ATOM 818 C C . ASN B 1 43 ? -0.516 -10.329 47.313 1.00 28.91 197 ASN B C 1
ATOM 819 O O . ASN B 1 43 ? 0.672 -10.397 47.626 1.00 32.59 197 ASN B O 1
ATOM 824 N N . ASN B 1 44 ? -1.406 -11.201 47.759 1.00 32.21 198 ASN B N 1
ATOM 825 C CA . ASN B 1 44 ? -1.042 -12.211 48.747 1.00 31.26 198 ASN B CA 1
ATOM 826 C C . ASN B 1 44 ? -0.908 -13.592 48.144 1.00 28.29 198 ASN B C 1
ATOM 827 O O . ASN B 1 44 ? -0.821 -14.578 48.859 1.00 30.95 198 ASN B O 1
ATOM 832 N N . ARG B 1 45 ? -0.934 -13.660 46.828 1.00 23.77 199 ARG B N 1
ATOM 833 C CA . ARG B 1 45 ? -0.796 -14.910 46.126 1.00 21.02 199 ARG B CA 1
ATOM 834 C C . ARG B 1 45 ? 0.628 -14.937 45.599 1.00 22.94 199 ARG B C 1
ATOM 835 O O . ARG B 1 45 ? 1.198 -13.905 45.225 1.00 21.83 199 ARG B O 1
ATOM 843 N N . ARG B 1 46 ? 1.219 -16.119 45.610 1.00 24.30 200 ARG B N 1
ATOM 844 C CA . ARG B 1 46 ? 2.592 -16.297 45.174 1.00 24.18 200 ARG B CA 1
ATOM 845 C C . ARG B 1 46 ? 2.773 -17.628 44.432 1.00 25.26 200 ARG B C 1
ATOM 846 O O . ARG B 1 46 ? 2.184 -18.643 44.799 1.00 27.65 200 ARG B O 1
ATOM 854 N N . GLY B 1 47 ? 3.565 -17.622 43.371 1.00 21.59 201 GLY B N 1
ATOM 855 C CA . GLY B 1 47 ? 3.752 -18.849 42.628 1.00 23.08 201 GLY B CA 1
ATOM 856 C C . GLY B 1 47 ? 4.589 -18.667 41.386 1.00 20.17 201 GLY B C 1
ATOM 857 O O . GLY B 1 47 ? 5.169 -17.613 41.191 1.00 16.60 201 GLY B O 1
ATOM 858 N N . ILE B 1 48 ? 4.669 -19.711 40.568 1.00 21.52 202 ILE B N 1
ATOM 859 C CA . ILE B 1 48 ? 5.445 -19.663 39.343 1.00 19.65 202 ILE B CA 1
ATOM 860 C C . ILE B 1 48 ? 4.533 -19.492 38.137 1.00 20.14 202 ILE B C 1
ATOM 861 O O . ILE B 1 48 ? 3.338 -19.820 38.163 1.00 18.14 202 ILE B O 1
ATOM 866 N N . PHE B 1 49 ? 5.096 -18.966 37.068 1.00 20.39 203 PHE B N 1
ATOM 867 C CA . PHE B 1 49 ? 4.303 -18.712 35.884 1.00 19.01 203 PHE B CA 1
ATOM 868 C C . PHE B 1 49 ? 5.225 -18.706 34.689 1.00 17.30 203 PHE B C 1
ATOM 869 O O . PHE B 1 49 ? 6.447 -18.604 34.838 1.00 17.97 203 PHE B O 1
ATOM 877 N N . PRO B 1 50 ? 4.649 -18.817 33.483 1.00 18.50 204 PRO B N 1
ATOM 878 C CA . PRO B 1 50 ? 5.410 -18.821 32.239 1.00 15.98 204 PRO B CA 1
ATOM 879 C C . PRO B 1 50 ? 5.938 -17.405 31.917 1.00 13.53 204 PRO B C 1
ATOM 880 O O . PRO B 1 50 ? 5.203 -16.410 31.937 1.00 10.90 204 PRO B O 1
ATOM 884 N N . SER B 1 51 ? 7.229 -17.314 31.652 1.00 13.98 205 SER B N 1
ATOM 885 C CA . SER B 1 51 ? 7.846 -16.049 31.330 1.00 13.67 205 SER B CA 1
ATOM 886 C C . SER B 1 51 ? 7.341 -15.442 30.016 1.00 16.31 205 SER B C 1
ATOM 887 O O . SER B 1 51 ? 7.295 -14.232 29.858 1.00 19.95 205 SER B O 1
ATOM 890 N N . ASN B 1 52 ? 6.946 -16.296 29.085 1.00 20.06 206 ASN B N 1
ATOM 891 C CA . ASN B 1 52 ? 6.448 -15.879 27.783 1.00 19.37 206 ASN B CA 1
ATOM 892 C C . ASN B 1 52 ? 5.033 -15.309 27.897 1.00 19.49 206 ASN B C 1
ATOM 893 O O . ASN B 1 52 ? 4.339 -15.129 26.892 1.00 18.78 206 ASN B O 1
ATOM 898 N N . TYR B 1 53 ? 4.569 -15.117 29.129 1.00 21.45 207 TYR B N 1
ATOM 899 C CA . TYR B 1 53 ? 3.228 -14.579 29.356 1.00 19.05 207 TYR B CA 1
ATOM 900 C C . TYR B 1 53 ? 3.283 -13.172 29.894 1.00 17.67 207 TYR B C 1
ATOM 901 O O . TYR B 1 53 ? 2.252 -12.539 30.074 1.00 15.64 207 TYR B O 1
ATOM 910 N N . VAL B 1 54 ? 4.494 -12.672 30.122 1.00 16.80 208 VAL B N 1
ATOM 911 C CA . VAL B 1 54 ? 4.655 -11.339 30.677 1.00 14.01 208 VAL B CA 1
ATOM 912 C C . VAL B 1 54 ? 5.779 -10.591 29.993 1.00 15.35 208 VAL B C 1
ATOM 913 O O . VAL B 1 54 ? 6.533 -11.163 29.196 1.00 15.86 208 VAL B O 1
ATOM 917 N N . CYS B 1 55 ? 5.878 -9.300 30.293 1.00 17.31 209 CYS B N 1
ATOM 918 C CA . CYS B 1 55 ? 6.996 -8.504 29.805 1.00 20.51 209 CYS B CA 1
ATOM 919 C C . CYS B 1 55 ? 7.255 -7.406 30.834 1.00 22.86 209 CYS B C 1
ATOM 920 O O . CYS B 1 55 ? 6.375 -7.099 31.659 1.00 20.27 209 CYS B O 1
ATOM 923 N N . PRO B 1 56 ? 8.484 -6.850 30.847 1.00 21.83 210 PRO B N 1
ATOM 924 C CA . PRO B 1 56 ? 8.901 -5.807 31.783 1.00 20.11 210 PRO B CA 1
ATOM 925 C C . PRO B 1 56 ? 7.866 -4.751 31.962 1.00 18.67 210 PRO B C 1
AT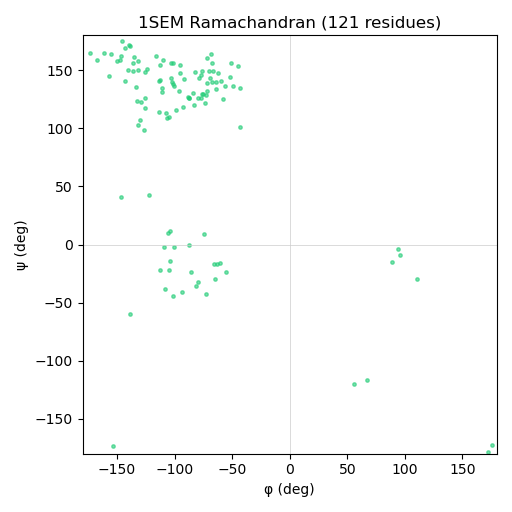OM 926 O O . PRO B 1 56 ? 7.210 -4.348 31.013 1.00 22.00 210 PRO B O 1
ATOM 930 N N . TYR B 1 57 ? 7.635 -4.392 33.210 1.00 22.02 211 TYR B N 1
ATOM 931 C CA . TYR B 1 57 ? 6.670 -3.363 33.500 1.00 31.31 211 TYR B CA 1
ATOM 932 C C . TYR B 1 57 ? 7.45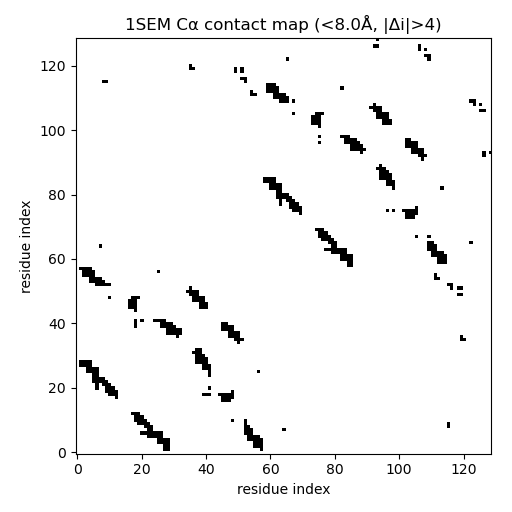4 -2.096 33.836 1.00 42.23 211 TYR B C 1
ATOM 933 O O . TYR B 1 57 ? 6.899 -1.103 34.300 1.00 47.11 211 TYR B O 1
ATOM 942 N N . ASN B 1 58 ? 8.757 -2.143 33.557 1.00 54.14 212 ASN B N 1
ATOM 943 C CA . ASN B 1 58 ? 9.678 -1.015 33.743 1.00 61.48 212 ASN B CA 1
ATOM 944 C C . ASN B 1 58 ? 11.134 -1.449 33.538 1.00 62.02 212 ASN B C 1
ATOM 945 O O . ASN B 1 58 ? 11.418 -2.651 33.751 1.00 65.24 212 ASN B O 1
ATOM 953 N N . PRO C 2 2 ? -5.089 1.955 28.815 1.00 27.80 2 PRO C N 1
ATOM 954 C CA . PRO C 2 2 ? -3.843 2.252 28.094 1.00 29.29 2 PRO C CA 1
ATOM 955 C C . PRO C 2 2 ? -3.191 3.502 28.664 1.00 26.75 2 PRO C C 1
ATOM 956 O O . PRO C 2 2 ? -3.880 4.473 28.998 1.00 25.20 2 PRO C O 1
ATOM 960 N N . PRO C 2 3 ? -1.859 3.496 28.781 1.00 24.30 3 PRO C N 1
ATOM 961 C CA . PRO C 2 3 ? -1.127 4.642 29.325 1.00 28.16 3 PRO C CA 1
ATOM 962 C C . PRO C 2 3 ? -1.194 5.849 28.394 1.00 26.73 3 PRO C C 1
ATOM 963 O O . PRO C 2 3 ? -1.617 5.721 27.244 1.00 25.36 3 PRO C O 1
ATOM 967 N N . PRO C 2 4 ? -0.856 7.047 28.913 1.00 25.19 4 PRO C N 1
ATOM 968 C CA . PRO C 2 4 ? -0.884 8.249 28.096 1.00 24.57 4 PRO C CA 1
ATOM 969 C C . PRO C 2 4 ? 0.196 8.091 27.056 1.00 26.62 4 PRO C C 1
ATOM 970 O O . PRO C 2 4 ? 1.184 7.376 27.264 1.00 27.50 4 PRO C O 1
ATOM 974 N N . VAL C 2 5 ? -0.056 8.701 25.910 1.00 29.23 5 VAL C N 1
ATOM 975 C CA . VAL C 2 5 ? 0.846 8.678 24.785 1.00 35.80 5 VAL C CA 1
ATOM 976 C C . VAL C 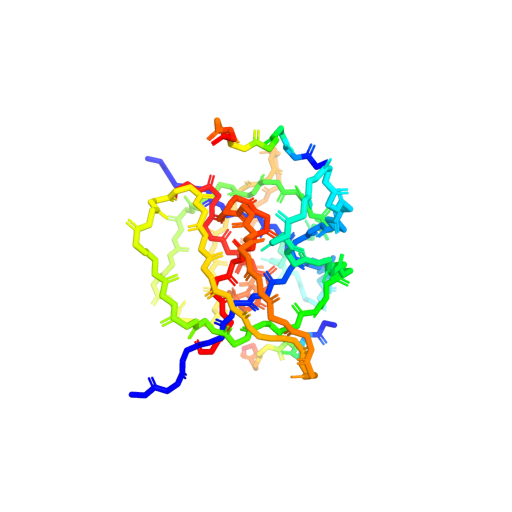2 5 ? 1.970 9.660 25.069 1.00 42.36 5 VAL C C 1
ATOM 977 O O . VAL C 2 5 ? 1.707 10.835 25.344 1.00 45.24 5 VAL C O 1
ATOM 981 N N . PRO C 2 6 ? 3.234 9.198 24.980 1.00 47.11 6 PRO C N 1
ATOM 982 C CA . PRO C 2 6 ? 4.462 9.969 25.216 1.00 46.93 6 PRO C CA 1
ATOM 983 C C . PRO C 2 6 ? 4.458 11.350 24.554 1.00 48.62 6 PRO C C 1
ATOM 984 O O . PRO C 2 6 ? 3.789 11.547 23.531 1.00 45.97 6 PRO C O 1
ATOM 988 N N . PRO C 2 7 ? 5.220 12.314 25.123 1.00 50.57 7 PRO C N 1
ATOM 989 C CA . PRO C 2 7 ? 5.308 13.679 24.598 1.00 53.29 7 PRO C CA 1
ATOM 990 C C . PRO C 2 7 ? 5.430 13.659 23.084 1.00 55.55 7 PRO C C 1
ATOM 991 O O . PRO C 2 7 ? 6.493 13.312 22.544 1.00 56.05 7 PRO C O 1
ATOM 995 N N . ARG C 2 8 ? 4.299 13.926 22.427 1.00 55.98 8 ARG C N 1
ATOM 996 C CA . ARG C 2 8 ? 4.206 13.946 20.972 1.00 59.84 8 ARG C CA 1
ATOM 997 C C . ARG C 2 8 ? 5.059 15.043 20.341 1.00 63.97 8 ARG C C 1
ATOM 998 O O . ARG C 2 8 ? 6.216 14.726 19.980 1.00 69.17 8 ARG C O 1
ATOM 1009 N N . PRO D 2 2 ? -2.685 -16.389 23.167 1.00 28.06 2 PRO D N 1
ATOM 1010 C CA . PRO D 2 2 ? -1.725 -16.792 24.203 1.00 23.14 2 PRO D CA 1
ATOM 1011 C C . PRO D 2 2 ? -0.848 -17.919 23.706 1.00 25.37 2 PRO D C 1
ATOM 1012 O O . PRO D 2 2 ? -1.333 -18.899 23.141 1.00 19.42 2 PRO D O 1
ATOM 1016 N N . PRO D 2 3 ? 0.446 -17.848 24.012 1.00 29.68 3 PRO D N 1
ATOM 1017 C CA . PRO D 2 3 ? 1.395 -18.880 23.583 1.00 31.56 3 PRO D CA 1
ATOM 1018 C C . PRO D 2 3 ? 1.179 -20.170 24.372 1.00 27.50 3 PRO D C 1
ATOM 1019 O O . PRO D 2 3 ? 0.546 -20.163 25.419 1.00 25.41 3 PRO D O 1
ATOM 1023 N N . PRO D 2 4 ? 1.663 -21.305 23.853 1.00 27.00 4 PRO D N 1
ATOM 1024 C CA . PRO D 2 4 ? 1.432 -22.493 24.659 1.00 26.18 4 PRO D CA 1
ATOM 1025 C C . PRO D 2 4 ? 2.306 -22.374 25.904 1.00 27.83 4 PRO D C 1
ATOM 1026 O O . PRO D 2 4 ? 3.397 -21.799 25.858 1.00 25.93 4 PRO D O 1
ATOM 1030 N N . VAL D 2 5 ? 1.780 -22.842 27.026 1.00 30.03 5 VAL D N 1
ATOM 1031 C CA . VAL D 2 5 ? 2.484 -22.807 28.293 1.00 32.81 5 VAL D CA 1
ATOM 1032 C C . VAL D 2 5 ? 3.652 -23.762 28.169 1.00 33.49 5 VAL D C 1
ATOM 1033 O O . VAL D 2 5 ? 3.513 -24.831 27.572 1.00 34.94 5 VAL D O 1
ATOM 1037 N N . PRO D 2 6 ? 4.824 -23.387 28.714 1.00 34.32 6 PRO D N 1
ATOM 1038 C CA . PRO D 2 6 ? 6.026 -24.223 28.649 1.00 34.32 6 PRO D CA 1
ATOM 1039 C C . PRO D 2 6 ? 5.920 -25.498 29.454 1.00 34.71 6 PRO D C 1
ATOM 1040 O O .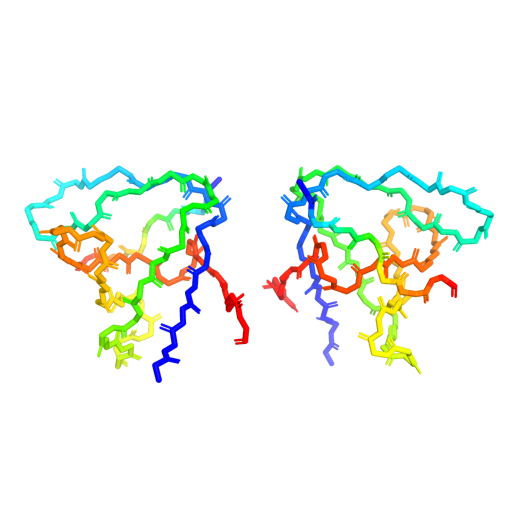 PRO D 2 6 ? 5.122 -25.599 30.393 1.00 34.93 6 PRO D O 1
ATOM 1044 N N . PRO D 2 7 ? 6.719 -26.504 29.079 1.00 34.38 7 PRO D N 1
ATOM 1045 C CA . PRO D 2 7 ? 6.737 -27.791 29.775 1.00 34.46 7 PRO D CA 1
ATOM 1046 C C . PRO D 2 7 ? 7.086 -27.548 31.261 1.00 31.44 7 PRO D C 1
ATOM 1047 O O . PRO D 2 7 ? 8.075 -26.879 31.583 1.00 28.65 7 PRO D O 1
ATOM 1051 N N . ARG D 2 8 ? 6.235 -28.037 32.153 1.00 36.07 8 ARG D N 1
ATOM 1052 C CA . ARG D 2 8 ? 6.439 -27.855 33.590 1.00 42.04 8 ARG D CA 1
ATOM 1053 C C . ARG D 2 8 ? 7.612 -28.649 34.168 1.00 41.93 8 ARG D C 1
ATOM 1054 O O . ARG D 2 8 ? 7.841 -29.762 33.648 1.00 45.76 8 ARG D O 1
#

Radius of gyration: 15.95 Å; Cα contacts (8 Å, |Δi|>4): 288; chains: 4; bounding box: 24×42×45 Å

B-factor: mean 28.67, std 12.77, range [8.97, 78.65]

Solvent-accessible surface area: 8052 Å² total; per-residue (Å²): 197,76,44,46,7,27,3,23,55,80,6,114,48,130,112,117,53,20,2,28,5,143,114,35,39,53,0,42,30,70,37,119,133,61,106,60,13,54,39,0,55,29,127,128,117,137,7,64,0,0,20,58,13,12,6,104,128,89,147,113,77,3,25,4,24,38,81,5,127,48,144,100,121,50,18,4,52,11,129,119,48,33,50,0,40,22,70,64,83,124,67,100,68,28,41,45,0,53,27,114,114,115,136,7,70,0,0,17,58,11,11,8,80,110,172,127,42,117,44,11,119,126,127,44,119,48,15,129,121

Organism: Caenorhabditis elegans (NCBI:txid6239)